Protein AF-A0A8T2TJ49-F1 (afdb_monomer_lite)

Secondary structure (DSSP, 8-state):
-PPPPP--EEEEEETTTTEEEEEE-S----HHHHIIIIISHHHHHHHHHHHHHHH---TTTHHHHHHHTT-GGGGGGGT-SEEEEEEE-TT-SSEEEEEEETT-S-EEEEEE-SSPP-

pLDDT: mean 78.25, std 17.48, range [40.19, 97.31]

Structure (mmCIF, N/CA/C/O backbone):
data_AF-A0A8T2TJ49-F1
#
_entry.id   AF-A0A8T2TJ49-F1
#
loop_
_atom_site.group_PDB
_atom_site.id
_atom_site.type_symbol
_atom_site.label_atom_id
_atom_site.label_alt_id
_atom_site.label_comp_id
_atom_site.label_asym_id
_atom_site.label_entity_id
_atom_site.label_seq_id
_atom_site.pdbx_PDB_ins_code
_atom_site.Cartn_x
_atom_site.Cartn_y
_atom_site.Cartn_z
_atom_site.occupancy
_atom_site.B_iso_or_equiv
_atom_site.auth_seq_id
_atom_site.auth_comp_id
_atom_site.auth_asym_id
_atom_site.auth_atom_id
_atom_site.pdbx_PDB_model_num
ATOM 1 N N . MET A 1 1 ? -17.491 -17.704 21.136 1.00 40.19 1 MET A N 1
ATOM 2 C CA . MET A 1 1 ? -16.312 -16.960 20.649 1.00 40.19 1 MET A CA 1
ATOM 3 C C . MET A 1 1 ? -16.537 -16.754 19.164 1.00 40.19 1 MET A C 1
ATOM 5 O O . MET A 1 1 ? -16.873 -17.732 18.517 1.00 40.19 1 MET A O 1
ATOM 9 N N . LYS A 1 2 ? -16.511 -15.517 18.650 1.00 46.28 2 LYS A N 1
ATOM 10 C CA . LYS A 1 2 ? -16.451 -15.319 17.194 1.00 46.28 2 LYS A CA 1
ATOM 11 C C . LYS A 1 2 ? -15.066 -15.793 16.767 1.00 46.28 2 LYS A C 1
ATOM 13 O O . LYS A 1 2 ? -14.099 -15.365 17.397 1.00 46.28 2 LYS A O 1
ATOM 18 N N . ASP A 1 3 ? -14.999 -16.697 15.800 1.00 59.69 3 ASP A N 1
ATOM 19 C CA . ASP A 1 3 ? -13.732 -17.156 15.238 1.00 59.69 3 ASP A CA 1
ATOM 20 C C . ASP A 1 3 ? -12.890 -15.942 14.835 1.00 59.69 3 ASP A C 1
ATOM 22 O O . ASP A 1 3 ? -13.410 -14.965 14.282 1.00 59.69 3 ASP A O 1
ATOM 26 N N . ALA A 1 4 ? -11.609 -15.958 15.205 1.00 62.88 4 ALA A N 1
ATOM 27 C CA . ALA A 1 4 ? -10.685 -14.925 14.768 1.00 62.88 4 ALA A CA 1
ATOM 28 C C . ALA A 1 4 ? -10.598 -14.980 13.232 1.00 62.88 4 ALA A C 1
ATOM 30 O O . ALA A 1 4 ? -10.547 -16.084 12.686 1.00 62.88 4 ALA A O 1
ATOM 31 N N . PRO A 1 5 ? -10.611 -13.830 12.533 1.00 73.00 5 PRO A N 1
ATOM 32 C CA . PRO A 1 5 ? -10.460 -13.819 11.084 1.00 73.00 5 PRO A CA 1
ATOM 33 C C . PRO A 1 5 ? -9.155 -14.520 10.686 1.00 73.00 5 PRO A C 1
ATOM 35 O O . PRO A 1 5 ? -8.132 -14.368 11.357 1.00 73.00 5 PRO A O 1
ATOM 38 N N . GLU A 1 6 ? -9.212 -15.316 9.620 1.00 87.00 6 GLU A N 1
ATOM 39 C CA . GLU A 1 6 ? -8.059 -16.063 9.121 1.00 87.00 6 GLU A CA 1
ATOM 40 C C . GLU A 1 6 ? -6.977 -15.086 8.644 1.00 87.00 6 GLU A C 1
ATOM 42 O O . GLU A 1 6 ? -7.239 -14.191 7.837 1.00 87.00 6 GLU A O 1
ATOM 47 N N . LEU A 1 7 ? -5.768 -15.224 9.197 1.00 93.06 7 LEU A N 1
ATOM 48 C CA . LEU A 1 7 ? -4.618 -14.404 8.829 1.00 93.06 7 LEU A CA 1
ATOM 49 C C . LEU A 1 7 ? -3.950 -15.002 7.599 1.00 93.06 7 LEU A C 1
ATOM 51 O O . LEU A 1 7 ? -3.371 -16.085 7.662 1.00 93.06 7 LEU A O 1
ATOM 55 N N . GLU A 1 8 ? -4.009 -14.280 6.492 1.00 94.69 8 GLU A N 1
ATOM 56 C CA . GLU A 1 8 ? -3.512 -14.752 5.209 1.00 94.69 8 GLU A CA 1
ATOM 57 C C . GLU A 1 8 ? -2.951 -13.606 4.372 1.00 94.69 8 GLU A C 1
ATOM 59 O O . GLU A 1 8 ? -3.280 -12.435 4.575 1.00 94.69 8 GLU A O 1
ATOM 64 N N . ILE A 1 9 ? -2.106 -13.972 3.408 1.00 95.88 9 ILE A N 1
ATOM 65 C CA . ILE A 1 9 ? -1.634 -13.084 2.351 1.00 95.88 9 ILE A CA 1
ATOM 66 C C . ILE A 1 9 ? -1.926 -13.763 1.016 1.00 95.88 9 ILE A C 1
ATOM 68 O O . ILE A 1 9 ? -1.515 -14.902 0.788 1.00 95.88 9 ILE A O 1
ATOM 72 N N . ARG A 1 10 ? -2.618 -13.061 0.121 1.00 95.44 10 ARG A N 1
ATOM 73 C CA . ARG A 1 10 ? -2.914 -13.502 -1.244 1.00 95.44 10 ARG A CA 1
ATOM 74 C C . ARG A 1 10 ? -2.179 -12.633 -2.249 1.00 95.44 10 ARG A C 1
ATOM 76 O O . ARG A 1 10 ? -2.129 -11.415 -2.103 1.00 95.44 10 ARG A O 1
ATOM 83 N N . ILE A 1 11 ? -1.650 -13.266 -3.292 1.00 96.75 11 ILE A N 1
ATOM 84 C CA . ILE A 1 11 ? -1.012 -12.590 -4.422 1.00 96.75 11 ILE A CA 1
ATOM 85 C C . ILE A 1 11 ? -1.768 -12.991 -5.684 1.00 96.75 11 ILE A C 1
ATOM 87 O O . ILE A 1 11 ? -1.873 -14.177 -5.998 1.00 96.75 11 ILE A O 1
ATOM 91 N N . LYS A 1 12 ? -2.304 -12.001 -6.393 1.00 96.06 12 LYS A N 1
ATOM 92 C CA . LYS A 1 12 ? -3.116 -12.178 -7.596 1.00 96.06 12 LYS A CA 1
ATOM 93 C C . LYS A 1 12 ? -2.460 -11.417 -8.751 1.00 96.06 12 LYS A C 1
ATOM 95 O O . LYS A 1 12 ? -2.576 -10.193 -8.799 1.00 96.06 12 LYS A O 1
ATOM 100 N N . PRO A 1 13 ? -1.733 -12.102 -9.648 1.00 96.69 13 PRO A N 1
ATOM 101 C CA . PRO A 1 13 ? -1.298 -11.499 -10.899 1.00 96.69 13 PRO A CA 1
ATOM 102 C C . PRO A 1 13 ? -2.492 -11.363 -11.852 1.00 96.69 13 PRO A C 1
ATOM 104 O O . PRO A 1 13 ? -3.312 -12.274 -11.956 1.00 96.69 13 PRO A O 1
ATOM 107 N N . ASP A 1 14 ? -2.560 -10.248 -12.567 1.00 96.88 14 ASP A N 1
ATOM 108 C CA . ASP A 1 14 ? -3.546 -9.977 -13.610 1.00 96.88 14 ASP A CA 1
ATOM 109 C C . ASP A 1 14 ? -2.802 -9.527 -14.880 1.00 96.88 14 ASP A C 1
ATOM 111 O O . ASP A 1 14 ? -2.475 -8.346 -15.031 1.00 96.88 14 ASP A O 1
ATOM 115 N N . PRO A 1 15 ? -2.461 -10.472 -15.778 1.00 96.00 15 PRO A N 1
ATOM 116 C CA . PRO A 1 15 ? -1.740 -10.162 -17.010 1.00 96.00 15 PRO A CA 1
ATOM 117 C C . PRO A 1 15 ? -2.540 -9.283 -17.972 1.00 96.00 15 PRO A C 1
ATOM 119 O O . PRO A 1 15 ? -1.944 -8.481 -18.687 1.00 96.00 15 PRO A O 1
ATOM 122 N N . ASP A 1 16 ? -3.870 -9.409 -17.971 1.00 97.31 16 ASP A N 1
ATOM 123 C CA . ASP A 1 16 ? -4.748 -8.668 -18.878 1.00 97.31 16 ASP A CA 1
ATOM 124 C C . ASP A 1 16 ? -4.723 -7.170 -18.549 1.00 97.31 16 ASP A C 1
ATOM 126 O O . ASP A 1 16 ? -4.686 -6.332 -19.450 1.00 97.31 16 ASP A O 1
ATOM 130 N N . ASN A 1 17 ? -4.663 -6.834 -17.256 1.00 95.31 17 ASN A N 1
ATOM 131 C CA . ASN A 1 17 ? -4.540 -5.455 -16.778 1.00 95.31 17 ASN A CA 1
ATOM 132 C C . ASN A 1 17 ? -3.096 -5.042 -16.441 1.00 95.31 17 ASN A C 1
ATOM 134 O O . ASN A 1 17 ? -2.870 -3.898 -16.051 1.00 95.31 17 ASN A O 1
ATOM 138 N N . SER A 1 18 ? -2.118 -5.943 -16.595 1.00 95.69 18 SER A N 1
ATOM 139 C CA . SER A 1 18 ? -0.708 -5.734 -16.223 1.00 95.69 18 SER A CA 1
ATOM 140 C C . SER A 1 18 ? -0.518 -5.279 -14.770 1.00 95.69 18 SER A C 1
ATOM 142 O O . SER A 1 18 ? 0.303 -4.410 -14.476 1.00 95.69 18 SER A O 1
ATOM 144 N N . THR A 1 19 ? -1.274 -5.873 -13.844 1.00 96.62 19 THR A N 1
ATOM 145 C CA . THR A 1 19 ? -1.188 -5.563 -12.412 1.00 96.62 19 THR A CA 1
ATOM 146 C C . THR A 1 19 ? -0.820 -6.786 -11.578 1.00 96.62 19 THR A C 1
ATOM 148 O O . THR A 1 19 ? -0.973 -7.942 -11.979 1.00 96.62 19 THR A O 1
ATOM 151 N N . ILE A 1 20 ? -0.305 -6.522 -10.380 1.00 96.69 20 ILE A N 1
ATOM 152 C CA . ILE A 1 20 ? -0.144 -7.514 -9.323 1.00 96.69 20 ILE A CA 1
ATOM 153 C C . ILE A 1 20 ? -0.794 -6.966 -8.057 1.00 96.69 20 ILE A C 1
ATOM 155 O O . ILE A 1 20 ? -0.447 -5.882 -7.591 1.00 96.69 20 ILE A O 1
ATOM 159 N N . THR A 1 21 ? -1.741 -7.716 -7.502 1.00 96.00 21 THR A N 1
ATOM 160 C CA . THR A 1 21 ? -2.447 -7.340 -6.274 1.00 96.00 21 THR A CA 1
ATOM 161 C C . THR A 1 21 ? -1.947 -8.199 -5.123 1.00 96.00 21 THR A C 1
ATOM 163 O O . THR A 1 21 ? -1.965 -9.429 -5.208 1.00 96.00 21 THR A O 1
ATOM 166 N N . ILE A 1 22 ? -1.513 -7.555 -4.040 1.00 95.94 22 ILE A N 1
ATOM 167 C CA . ILE A 1 22 ? -1.146 -8.206 -2.779 1.00 95.94 22 ILE A CA 1
ATOM 168 C C . ILE A 1 22 ? -2.199 -7.819 -1.744 1.00 95.94 22 ILE A C 1
ATOM 170 O O . ILE A 1 22 ? -2.488 -6.638 -1.571 1.00 95.94 22 ILE A O 1
ATOM 174 N N . VAL A 1 23 ? -2.779 -8.814 -1.079 1.00 94.94 23 VAL A N 1
ATOM 175 C CA . VAL A 1 23 ? -3.878 -8.638 -0.123 1.00 94.94 23 VAL A CA 1
ATOM 176 C C . VAL A 1 23 ? -3.509 -9.331 1.169 1.00 94.94 23 VAL A C 1
ATOM 178 O O . VAL A 1 23 ? -3.21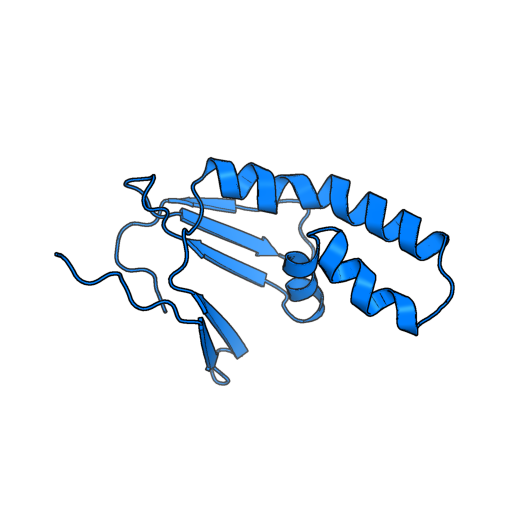2 -10.522 1.138 1.00 94.94 23 VAL A O 1
ATOM 181 N N . ASP A 1 24 ? -3.588 -8.625 2.288 1.00 94.56 24 ASP A N 1
ATOM 182 C CA . ASP A 1 24 ? -3.478 -9.210 3.620 1.00 94.56 24 ASP A CA 1
ATOM 183 C C . ASP A 1 24 ? -4.750 -8.964 4.444 1.00 94.56 24 ASP A C 1
ATOM 185 O O . ASP A 1 24 ? -5.514 -8.033 4.185 1.00 94.56 24 ASP A O 1
ATOM 189 N N . THR A 1 25 ? -4.991 -9.823 5.433 1.00 93.50 25 THR A N 1
ATOM 190 C CA . THR A 1 25 ? -6.091 -9.690 6.408 1.00 93.50 25 THR A CA 1
ATOM 191 C C . THR A 1 25 ? -5.611 -9.130 7.752 1.00 93.50 25 THR A C 1
ATOM 193 O O . THR A 1 25 ? -6.184 -9.420 8.805 1.00 93.50 25 THR A O 1
ATOM 196 N N . GLY A 1 26 ? -4.532 -8.344 7.733 1.00 92.56 26 GLY A N 1
ATOM 197 C CA . GLY A 1 26 ? -3.941 -7.722 8.907 1.00 92.56 26 GLY A CA 1
ATOM 198 C C . GLY A 1 26 ? -4.752 -6.547 9.459 1.00 92.56 26 GLY A C 1
ATOM 199 O O . GLY A 1 26 ? -5.946 -6.380 9.220 1.00 92.56 26 GLY A O 1
ATOM 200 N N . ILE A 1 27 ? -4.083 -5.700 10.242 1.00 93.00 27 ILE A N 1
ATOM 201 C CA . ILE A 1 27 ? -4.730 -4.611 10.993 1.00 93.00 27 ILE A CA 1
ATOM 202 C C . ILE A 1 27 ? -5.182 -3.423 10.128 1.00 93.00 27 ILE A C 1
ATOM 204 O O . ILE A 1 27 ? -5.865 -2.532 10.633 1.00 93.00 27 ILE A O 1
ATOM 208 N N . GLY A 1 28 ? -4.776 -3.376 8.857 1.00 93.81 28 GLY A N 1
ATOM 209 C CA . GLY A 1 28 ? -5.002 -2.232 7.978 1.00 93.81 28 GLY A CA 1
ATOM 210 C C . GLY A 1 28 ? -4.413 -0.918 8.509 1.00 93.81 28 GLY A C 1
ATOM 211 O O . GLY A 1 28 ? -3.615 -0.889 9.444 1.00 93.81 28 GLY A O 1
ATOM 212 N N . MET A 1 29 ? -4.813 0.191 7.890 1.00 94.88 29 MET A N 1
ATOM 213 C CA . MET A 1 29 ? -4.340 1.536 8.211 1.00 94.88 29 MET A CA 1
ATOM 214 C C . MET A 1 29 ? -5.516 2.511 8.306 1.00 94.88 29 MET A C 1
ATOM 216 O O . MET A 1 29 ? -6.477 2.451 7.536 1.00 94.88 29 MET A O 1
ATOM 220 N N . THR A 1 30 ? -5.456 3.419 9.274 1.00 95.25 30 THR A N 1
ATOM 221 C CA . THR A 1 30 ? -6.317 4.603 9.313 1.00 95.25 30 THR A CA 1
ATOM 222 C C . THR A 1 30 ? -5.807 5.659 8.326 1.00 95.25 30 THR A C 1
ATOM 224 O O . THR A 1 30 ? -4.693 5.575 7.807 1.00 95.25 30 THR A O 1
ATOM 227 N N . LYS A 1 31 ? -6.595 6.716 8.084 1.00 94.56 31 LYS A N 1
ATOM 228 C CA . LYS A 1 31 ? -6.131 7.860 7.282 1.00 94.56 31 LYS A CA 1
ATOM 229 C C . LYS A 1 31 ? -4.839 8.473 7.833 1.00 94.56 31 LYS A C 1
ATOM 231 O O . LYS A 1 31 ? -3.986 8.878 7.050 1.00 94.56 31 LYS A O 1
ATOM 236 N N . GLN A 1 32 ? -4.713 8.552 9.158 1.00 93.00 32 GLN A N 1
ATOM 237 C CA . GLN A 1 32 ? -3.529 9.115 9.797 1.00 93.00 32 GLN A CA 1
ATOM 238 C C . GLN A 1 32 ? -2.313 8.206 9.588 1.00 93.00 32 GLN A C 1
ATOM 240 O O . GLN A 1 32 ? -1.266 8.697 9.177 1.00 93.00 32 GLN A O 1
ATOM 245 N N . ASP A 1 33 ? -2.485 6.889 9.741 1.00 91.88 33 ASP A N 1
ATOM 246 C CA . ASP A 1 33 ? -1.415 5.913 9.491 1.00 91.88 33 ASP A CA 1
ATOM 247 C C . ASP A 1 33 ? -0.906 5.987 8.046 1.00 91.88 33 ASP A C 1
ATOM 249 O O . ASP A 1 33 ? 0.299 5.911 7.821 1.00 91.88 33 ASP A O 1
ATOM 253 N N . LEU A 1 34 ? -1.797 6.190 7.065 1.00 91.44 34 LEU A N 1
ATOM 254 C CA . LEU A 1 34 ? -1.411 6.390 5.663 1.00 91.44 34 LEU A CA 1
ATOM 255 C C . LEU A 1 34 ? -0.545 7.646 5.477 1.00 91.44 34 LEU A C 1
ATOM 257 O O . LEU A 1 34 ? 0.459 7.603 4.768 1.00 91.44 34 LEU A O 1
ATOM 261 N N . ILE A 1 35 ? -0.901 8.761 6.119 1.00 88.88 35 ILE A N 1
ATOM 262 C CA . ILE A 1 35 ? -0.137 10.019 6.043 1.00 88.88 35 ILE A CA 1
ATOM 263 C C . ILE A 1 35 ? 1.238 9.857 6.707 1.00 88.88 35 ILE A C 1
ATOM 265 O O . ILE A 1 35 ? 2.260 10.269 6.154 1.00 88.88 35 ILE A O 1
ATOM 269 N N . GLU A 1 36 ? 1.285 9.240 7.883 1.00 84.62 36 GLU A N 1
ATOM 270 C CA . GLU A 1 36 ? 2.520 9.078 8.651 1.00 84.62 36 GLU A CA 1
ATOM 271 C C . GLU A 1 36 ? 3.448 8.034 8.021 1.00 84.62 36 GLU A C 1
ATOM 273 O O . GLU A 1 36 ? 4.639 8.288 7.850 1.00 84.62 36 GLU A O 1
ATOM 278 N N . SER A 1 37 ? 2.903 6.896 7.594 1.00 82.44 37 SER A N 1
ATOM 279 C CA . SER A 1 37 ? 3.691 5.768 7.087 1.00 82.44 37 SER A CA 1
ATOM 280 C C . SER A 1 37 ? 4.031 5.906 5.604 1.00 82.44 37 SER A C 1
ATOM 282 O O . SER A 1 37 ? 5.172 5.671 5.218 1.00 82.44 37 SER A O 1
ATOM 284 N N . LEU A 1 38 ? 3.073 6.307 4.760 1.00 83.81 38 LEU A N 1
ATOM 285 C CA . LEU A 1 38 ? 3.261 6.385 3.300 1.00 83.81 38 LEU A CA 1
ATOM 286 C C . LEU A 1 38 ? 3.442 7.822 2.795 1.00 83.81 38 LEU A C 1
ATOM 288 O O . LEU A 1 38 ? 3.961 8.038 1.700 1.00 83.81 38 LEU A O 1
ATOM 292 N N . GLY A 1 39 ? 3.029 8.820 3.576 1.00 72.56 39 GLY A N 1
ATOM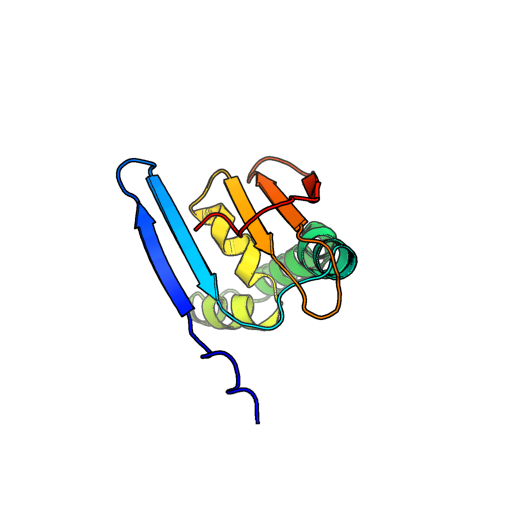 293 C CA . GLY A 1 39 ? 3.179 10.229 3.214 1.00 72.56 39 GLY A CA 1
ATOM 294 C C . GLY A 1 39 ? 4.483 10.871 3.688 1.00 72.56 39 GLY A C 1
ATOM 295 O O . GLY A 1 39 ? 5.001 11.758 3.015 1.00 72.56 39 GLY A O 1
ATOM 296 N N . THR A 1 40 ? 5.040 10.427 4.820 1.00 62.31 40 THR A N 1
ATOM 297 C CA . THR A 1 40 ? 6.219 11.065 5.446 1.00 62.31 40 THR A CA 1
ATOM 298 C C . THR A 1 40 ? 7.545 10.414 5.024 1.00 62.31 40 THR A C 1
ATOM 300 O O . THR A 1 40 ? 8.584 11.079 4.940 1.00 62.31 40 THR A O 1
ATOM 303 N N . ILE A 1 41 ? 7.541 9.110 4.723 1.00 54.31 41 ILE A N 1
ATOM 304 C CA . ILE A 1 41 ? 8.762 8.354 4.388 1.00 54.31 41 ILE A CA 1
ATOM 305 C C . ILE A 1 41 ? 9.330 8.737 3.012 1.00 54.31 41 ILE A C 1
ATOM 307 O O . ILE A 1 41 ? 10.549 8.657 2.833 1.00 54.31 41 ILE A O 1
ATOM 311 N N . ALA A 1 42 ? 8.508 9.297 2.116 1.00 51.75 42 ALA A N 1
ATOM 312 C CA . ALA A 1 42 ? 8.959 9.894 0.858 1.00 51.75 42 ALA A CA 1
ATOM 313 C C . ALA A 1 42 ? 10.059 10.968 1.050 1.00 51.75 42 ALA A C 1
ATOM 315 O O . ALA A 1 42 ? 10.828 11.218 0.126 1.00 51.75 42 ALA A O 1
ATOM 316 N N . GLN A 1 43 ? 10.203 11.552 2.253 1.00 47.81 43 GLN A N 1
ATOM 317 C CA . GLN A 1 43 ? 11.289 12.489 2.580 1.00 47.81 43 GLN A CA 1
ATOM 318 C C . GLN A 1 43 ? 12.367 11.945 3.537 1.00 47.81 43 GLN A C 1
ATOM 320 O O . GLN A 1 43 ? 13.536 12.292 3.371 1.00 47.81 43 GLN A O 1
ATOM 325 N N . SER A 1 44 ? 12.040 11.116 4.540 1.00 47.66 44 SER A N 1
ATOM 326 C CA . SER A 1 44 ? 12.997 10.794 5.625 1.00 47.66 44 SER A CA 1
ATOM 327 C C . SER A 1 44 ? 13.683 9.423 5.520 1.00 47.66 44 SER A C 1
ATOM 329 O O . SER A 1 44 ? 14.865 9.306 5.861 1.00 47.66 44 SER A O 1
ATOM 331 N N . GLY A 1 45 ? 12.989 8.394 5.019 1.00 51.94 45 GLY A N 1
ATOM 332 C CA . GLY A 1 45 ? 13.548 7.046 4.854 1.00 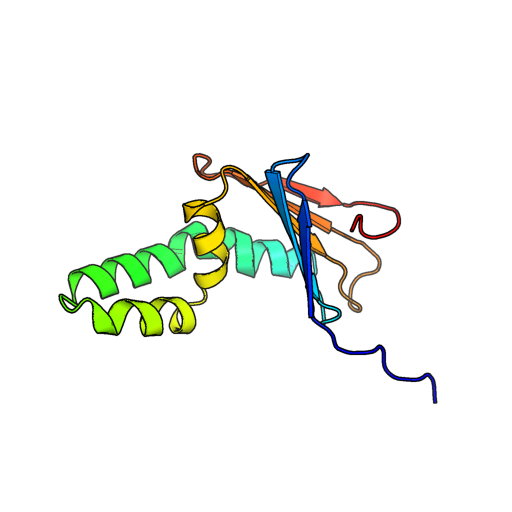51.94 45 GLY A CA 1
ATOM 333 C C . GLY A 1 45 ? 14.478 6.964 3.649 1.00 51.94 45 GLY A C 1
ATOM 334 O O . GLY A 1 45 ? 15.583 6.439 3.761 1.00 51.94 45 GLY A O 1
ATOM 335 N N . THR A 1 46 ? 14.088 7.585 2.533 1.00 54.00 46 THR A N 1
ATOM 336 C CA . THR A 1 46 ? 14.900 7.670 1.311 1.00 54.00 46 THR A CA 1
ATOM 337 C C . THR A 1 46 ? 16.193 8.451 1.540 1.00 54.00 46 THR A C 1
ATOM 339 O O . THR A 1 46 ? 17.243 8.037 1.066 1.00 54.00 46 THR A O 1
ATOM 342 N N . ALA A 1 47 ? 16.168 9.536 2.324 1.00 54.81 47 ALA A N 1
ATOM 343 C CA . ALA A 1 47 ? 17.375 10.298 2.653 1.00 54.81 47 ALA A CA 1
ATOM 344 C C . ALA A 1 47 ? 18.357 9.489 3.520 1.00 54.81 47 ALA A C 1
ATOM 346 O O . ALA A 1 47 ? 19.556 9.462 3.241 1.00 54.81 47 ALA A O 1
ATOM 347 N N . LYS A 1 48 ? 17.855 8.782 4.545 1.00 54.78 48 LYS A N 1
ATOM 348 C CA . LYS A 1 48 ? 18.671 7.869 5.365 1.00 54.78 48 LYS A CA 1
ATOM 349 C C . LYS A 1 48 ? 19.206 6.694 4.548 1.00 54.78 48 LYS A C 1
ATOM 351 O O . LYS A 1 48 ? 20.370 6.342 4.703 1.00 54.78 48 LYS A O 1
ATOM 356 N N . PHE A 1 49 ? 18.393 6.147 3.648 1.00 57.78 49 PHE A N 1
ATOM 357 C CA . PHE A 1 49 ? 18.790 5.096 2.719 1.00 57.78 49 PHE A CA 1
ATOM 358 C C . PHE A 1 49 ? 19.874 5.578 1.746 1.00 57.78 49 PHE A C 1
ATOM 360 O O . PHE A 1 49 ? 20.916 4.945 1.661 1.00 57.78 49 PHE A O 1
ATOM 367 N N . ILE A 1 50 ? 19.703 6.730 1.089 1.00 60.62 50 ILE A N 1
ATOM 368 C CA . ILE A 1 50 ? 20.710 7.326 0.192 1.00 60.62 50 ILE A CA 1
ATOM 369 C C . ILE A 1 50 ? 22.020 7.614 0.937 1.00 60.62 50 ILE A C 1
ATOM 371 O O . ILE A 1 50 ? 23.093 7.395 0.380 1.00 60.62 50 ILE A O 1
ATOM 375 N N . ASN A 1 51 ? 21.963 8.076 2.188 1.00 59.75 51 ASN A N 1
ATOM 376 C CA . ASN A 1 51 ? 23.168 8.252 3.001 1.00 59.75 51 ASN A CA 1
ATOM 377 C C . ASN A 1 51 ? 23.832 6.899 3.318 1.00 59.75 51 ASN A C 1
ATOM 379 O O . ASN A 1 51 ? 25.024 6.743 3.079 1.00 59.75 51 ASN A O 1
ATOM 383 N N . ALA A 1 52 ? 23.061 5.885 3.725 1.00 57.97 52 ALA A N 1
ATOM 384 C CA . ALA A 1 52 ? 23.577 4.534 3.957 1.00 57.97 52 ALA A CA 1
ATOM 385 C C . ALA A 1 52 ? 24.150 3.873 2.684 1.00 57.97 52 ALA A C 1
ATOM 387 O O . ALA A 1 52 ? 25.117 3.116 2.777 1.00 57.97 52 ALA A O 1
ATOM 388 N N . LEU A 1 53 ? 23.589 4.182 1.505 1.00 55.66 53 LEU A N 1
ATOM 389 C CA . LEU A 1 53 ? 24.088 3.757 0.192 1.00 55.66 53 LEU A CA 1
ATOM 390 C C . LEU A 1 53 ? 25.425 4.415 -0.162 1.00 55.66 53 LEU A C 1
ATOM 392 O O . LEU A 1 53 ? 26.296 3.760 -0.724 1.00 55.66 53 LEU A O 1
ATOM 396 N N . LYS A 1 54 ? 25.599 5.704 0.156 1.00 59.97 54 LYS A N 1
ATOM 397 C CA . LYS A 1 54 ? 26.874 6.410 -0.049 1.00 59.97 54 LYS A CA 1
ATOM 398 C C . LYS A 1 54 ? 27.982 5.853 0.846 1.00 59.97 54 LYS A C 1
ATOM 400 O O . LYS A 1 54 ? 29.137 5.823 0.423 1.00 59.97 54 LYS A O 1
ATOM 405 N N . ASP A 1 55 ? 27.615 5.377 2.032 1.00 61.06 55 ASP A N 1
ATOM 406 C CA . ASP A 1 55 ? 28.553 4.854 3.024 1.00 61.06 55 ASP A CA 1
ATOM 407 C C . ASP A 1 55 ? 28.893 3.359 2.823 1.00 61.06 55 ASP A C 1
ATOM 409 O O . ASP A 1 55 ? 29.952 2.916 3.267 1.00 61.06 55 ASP A O 1
ATOM 413 N N . ASN A 1 56 ? 28.061 2.574 2.117 1.00 54.00 56 ASN A N 1
ATOM 414 C CA . ASN A 1 56 ? 28.284 1.139 1.865 1.00 54.00 56 ASN A CA 1
ATOM 415 C C . ASN A 1 56 ? 28.492 0.819 0.371 1.00 54.00 56 ASN A C 1
ATOM 417 O O . ASN A 1 56 ? 27.565 0.887 -0.434 1.00 54.00 56 ASN A O 1
ATOM 421 N N . LYS A 1 57 ? 29.708 0.387 0.004 1.00 55.22 57 LYS A N 1
ATOM 422 C CA . LYS A 1 57 ? 30.103 0.018 -1.375 1.00 55.22 57 LYS A CA 1
ATOM 423 C C . LYS A 1 57 ? 29.821 -1.445 -1.769 1.00 55.22 57 LYS A C 1
ATOM 425 O O . LYS A 1 57 ? 30.121 -1.818 -2.900 1.00 55.22 57 LYS A O 1
ATOM 430 N N . ASP A 1 58 ? 29.262 -2.262 -0.875 1.00 56.12 58 ASP A N 1
ATOM 431 C CA . ASP A 1 58 ? 29.094 -3.703 -1.105 1.00 56.12 58 ASP A CA 1
ATOM 432 C C . ASP A 1 58 ? 27.668 -4.096 -1.522 1.00 56.12 58 ASP A C 1
ATOM 434 O O . ASP A 1 58 ? 26.711 -3.973 -0.755 1.00 56.12 58 ASP A O 1
ATOM 438 N N . ALA A 1 59 ? 27.571 -4.682 -2.723 1.00 52.91 59 ALA A N 1
ATOM 439 C CA . ALA A 1 59 ? 26.365 -5.220 -3.373 1.00 52.91 59 ALA A CA 1
ATOM 440 C C . ALA A 1 59 ? 25.491 -6.130 -2.495 1.00 52.91 59 ALA A C 1
ATOM 442 O O . ALA A 1 59 ? 24.271 -6.172 -2.648 1.00 52.91 59 ALA A O 1
ATOM 443 N N . LEU A 1 60 ? 26.115 -6.858 -1.568 1.00 50.97 60 LEU A N 1
ATOM 444 C CA . LEU A 1 60 ? 25.461 -7.874 -0.745 1.00 50.97 60 LEU A CA 1
ATOM 445 C C . LEU A 1 60 ? 24.807 -7.303 0.527 1.00 50.97 60 LEU A C 1
ATOM 447 O O . LEU A 1 60 ? 23.930 -7.952 1.094 1.00 50.97 60 LEU A O 1
ATOM 451 N N . SER A 1 61 ? 25.163 -6.082 0.944 1.00 54.31 61 SER A N 1
ATOM 452 C CA . SER A 1 61 ? 24.553 -5.405 2.101 1.00 54.31 61 SER A CA 1
ATOM 453 C C . SER A 1 61 ? 23.260 -4.660 1.749 1.00 54.31 61 SER A C 1
ATOM 455 O O . SER A 1 61 ? 22.480 -4.338 2.643 1.00 54.31 61 SER A O 1
ATOM 457 N N . TYR A 1 62 ? 22.978 -4.419 0.463 1.00 53.56 62 TYR A N 1
ATOM 458 C CA . TYR A 1 62 ? 21.817 -3.634 0.021 1.00 53.56 62 TYR A CA 1
ATOM 459 C C . TYR A 1 62 ? 20.465 -4.294 0.336 1.00 53.56 62 TYR A C 1
ATOM 461 O O . TYR A 1 62 ? 19.529 -3.605 0.744 1.00 53.56 62 TYR A O 1
ATOM 469 N N . ASN A 1 63 ? 20.375 -5.625 0.236 1.00 54.59 63 ASN A N 1
ATOM 470 C CA . ASN A 1 63 ? 19.128 -6.365 0.474 1.00 54.59 63 ASN A CA 1
ATOM 471 C C . ASN A 1 63 ? 18.676 -6.319 1.944 1.00 54.59 63 ASN A C 1
ATOM 473 O O . ASN A 1 63 ? 17.480 -6.250 2.218 1.00 54.59 63 ASN A O 1
ATOM 477 N N . ASN A 1 64 ? 19.619 -6.285 2.892 1.00 53.69 64 ASN A N 1
ATOM 478 C CA . ASN A 1 64 ? 19.301 -6.172 4.319 1.00 53.69 64 ASN A CA 1
ATOM 479 C C . ASN A 1 64 ? 18.920 -4.741 4.732 1.00 53.69 64 ASN A C 1
ATOM 481 O O . ASN A 1 64 ? 18.214 -4.563 5.722 1.00 53.69 64 ASN A O 1
ATOM 485 N N . LEU A 1 65 ? 19.356 -3.722 3.983 1.00 52.50 65 LEU A N 1
ATOM 486 C CA . LEU A 1 65 ? 19.095 -2.319 4.314 1.00 52.50 65 LEU A CA 1
ATOM 487 C C . LEU A 1 65 ? 17.657 -1.905 3.956 1.00 52.50 65 LEU A C 1
ATOM 489 O O . LEU A 1 65 ? 17.015 -1.214 4.743 1.00 52.50 65 LEU A O 1
ATOM 493 N N . ILE A 1 66 ? 17.098 -2.381 2.835 1.00 53.47 66 ILE A N 1
ATOM 494 C CA . ILE A 1 66 ? 15.715 -2.053 2.417 1.00 53.47 66 ILE A CA 1
ATOM 495 C C . ILE A 1 66 ? 14.686 -2.471 3.485 1.00 53.47 66 ILE A C 1
ATOM 497 O O . ILE A 1 66 ? 13.759 -1.714 3.782 1.00 53.47 66 ILE A O 1
ATOM 501 N N . GLY A 1 67 ? 14.884 -3.639 4.109 1.00 54.59 67 GLY A N 1
ATOM 502 C CA . GLY A 1 67 ? 14.018 -4.146 5.179 1.00 54.59 67 GLY A CA 1
ATOM 503 C C . GLY A 1 67 ? 14.162 -3.414 6.519 1.00 54.59 67 GLY A C 1
ATOM 504 O O . GLY A 1 67 ? 13.200 -3.344 7.277 1.00 54.59 67 GLY A O 1
ATOM 505 N N . GLN A 1 68 ? 15.328 -2.827 6.815 1.00 54.50 68 GLN A N 1
ATOM 506 C CA . GLN A 1 68 ? 15.597 -2.171 8.105 1.00 54.50 68 GLN A CA 1
ATOM 507 C C . GLN A 1 68 ? 15.135 -0.708 8.171 1.00 54.50 68 GLN A C 1
ATOM 509 O O . GLN A 1 68 ? 14.877 -0.202 9.261 1.00 54.50 68 GLN A O 1
ATOM 514 N N . PHE A 1 69 ? 15.007 -0.021 7.030 1.00 55.72 69 PHE A N 1
ATOM 515 C CA . PHE A 1 69 ? 14.638 1.403 6.995 1.00 55.72 69 PHE A CA 1
ATOM 516 C C . PHE A 1 69 ? 13.147 1.672 6.769 1.00 55.72 69 PHE A C 1
ATOM 518 O O . PHE A 1 69 ? 12.752 2.834 6.688 1.00 55.72 69 PHE A O 1
ATOM 525 N N . GLY A 1 70 ? 12.317 0.630 6.643 1.00 57.75 70 GLY A N 1
ATOM 526 C CA . GLY A 1 70 ? 10.879 0.794 6.397 1.00 57.75 70 GLY A CA 1
ATOM 527 C C . GLY A 1 70 ? 10.549 1.406 5.028 1.00 57.75 70 GLY A C 1
ATOM 528 O O . GLY A 1 70 ? 9.422 1.823 4.796 1.00 57.75 70 GLY A O 1
ATOM 529 N N . VAL A 1 71 ? 11.521 1.450 4.108 1.00 66.25 71 VAL A N 1
ATOM 530 C CA . VAL A 1 71 ? 11.352 1.957 2.732 1.00 66.25 71 VAL A CA 1
ATOM 531 C C . VAL A 1 71 ? 10.917 0.870 1.748 1.00 66.25 71 VAL A C 1
ATOM 533 O O . VAL A 1 71 ? 10.687 1.164 0.579 1.00 66.25 71 VAL A O 1
ATOM 536 N N . GLY A 1 72 ? 10.786 -0.380 2.207 1.00 73.62 72 GLY A N 1
ATOM 537 C CA . GLY A 1 72 ? 10.439 -1.529 1.367 1.00 73.62 72 GLY A CA 1
ATOM 538 C C . GLY A 1 72 ? 9.158 -1.338 0.554 1.00 73.62 72 GLY A C 1
ATOM 539 O O . GLY A 1 72 ? 9.105 -1.779 -0.588 1.00 73.62 72 GLY A O 1
ATOM 540 N N . PHE A 1 73 ? 8.178 -0.596 1.078 1.00 83.75 73 PHE A N 1
ATOM 541 C CA . PHE A 1 73 ? 6.964 -0.247 0.336 1.00 83.75 73 PHE A CA 1
ATOM 542 C C . PHE A 1 73 ? 7.263 0.489 -0.984 1.00 83.75 73 PHE A C 1
ATOM 544 O O . PHE A 1 73 ? 6.725 0.128 -2.027 1.00 83.75 73 PHE A O 1
ATOM 551 N N . TYR A 1 74 ? 8.181 1.463 -0.979 1.00 78.88 74 TYR A N 1
ATOM 552 C CA . TYR A 1 74 ? 8.492 2.257 -2.175 1.00 78.88 74 TYR A CA 1
ATOM 553 C C . TYR A 1 74 ? 9.277 1.482 -3.236 1.00 78.88 74 TYR A C 1
ATOM 555 O O . TYR A 1 74 ? 9.356 1.936 -4.373 1.00 78.88 74 TYR A O 1
ATOM 563 N N . SER A 1 75 ? 9.810 0.297 -2.911 1.00 80.75 75 SER A N 1
ATOM 564 C CA . SER A 1 75 ? 10.411 -0.581 -3.925 1.00 80.75 75 SER A CA 1
ATOM 565 C C . SER A 1 75 ? 9.403 -1.021 -4.994 1.00 80.75 75 SER A C 1
ATOM 567 O O . SER A 1 75 ? 9.813 -1.339 -6.107 1.00 80.75 75 SER A O 1
ATOM 569 N N . ALA A 1 76 ? 8.095 -0.947 -4.710 1.00 86.56 76 ALA A N 1
ATOM 570 C CA . ALA A 1 76 ? 7.042 -1.168 -5.697 1.00 86.56 76 ALA A CA 1
ATOM 571 C C . ALA A 1 76 ? 7.164 -0.224 -6.910 1.00 86.56 76 ALA A C 1
ATOM 573 O O . ALA A 1 76 ? 6.943 -0.654 -8.039 1.00 86.56 76 ALA A O 1
ATOM 574 N N . PHE A 1 77 ? 7.612 1.021 -6.709 1.00 83.31 77 PHE A N 1
ATOM 575 C CA . PHE A 1 77 ? 7.808 1.989 -7.795 1.00 83.31 77 PHE A CA 1
ATOM 576 C C . PHE A 1 77 ? 9.013 1.684 -8.699 1.00 83.31 77 PHE A C 1
ATOM 578 O O . PHE A 1 77 ? 9.157 2.306 -9.745 1.00 83.31 77 PHE A O 1
ATOM 585 N N . LEU A 1 78 ? 9.868 0.709 -8.353 1.00 80.94 78 LEU A N 1
ATOM 586 C CA . LEU A 1 78 ? 10.919 0.237 -9.268 1.00 80.94 78 LEU A CA 1
ATOM 587 C C . LEU A 1 78 ? 10.347 -0.536 -10.463 1.00 80.94 78 LEU A C 1
ATOM 589 O O . LEU A 1 78 ? 11.032 -0.688 -11.472 1.00 80.94 78 LEU A O 1
ATOM 593 N N . VAL A 1 79 ? 9.130 -1.065 -10.325 1.00 85.62 79 VAL A N 1
ATOM 594 C CA . VAL A 1 79 ? 8.489 -1.934 -11.323 1.00 85.62 79 VAL A CA 1
ATOM 595 C C . VAL A 1 79 ? 7.064 -1.503 -11.679 1.00 85.62 79 VAL A C 1
ATOM 597 O O . VAL A 1 79 ? 6.486 -2.068 -12.601 1.00 85.62 79 VAL A O 1
ATOM 600 N N . ALA A 1 80 ? 6.496 -0.522 -10.972 1.00 88.38 80 ALA A N 1
ATOM 601 C CA . ALA A 1 80 ? 5.151 -0.010 -11.203 1.00 88.38 80 ALA A CA 1
ATOM 602 C C . ALA A 1 80 ? 5.160 1.515 -11.363 1.00 88.38 80 ALA A C 1
ATOM 604 O O . ALA A 1 80 ? 5.695 2.235 -10.523 1.00 88.38 80 ALA A O 1
ATOM 605 N N . GLU A 1 81 ? 4.492 2.012 -12.404 1.00 88.19 81 GLU A N 1
ATOM 606 C CA . GLU A 1 81 ? 4.272 3.453 -12.610 1.00 88.19 81 GLU A CA 1
ATOM 607 C C . GLU A 1 81 ? 3.322 4.037 -11.553 1.00 88.19 81 GLU A C 1
ATOM 609 O O . GLU A 1 81 ? 3.430 5.204 -11.175 1.00 88.19 81 GLU A O 1
ATOM 614 N N . LYS A 1 82 ? 2.408 3.204 -11.042 1.00 91.44 82 LYS A N 1
ATOM 615 C CA . LYS A 1 82 ? 1.351 3.572 -10.105 1.00 91.44 82 LYS A CA 1
ATOM 616 C C . LYS A 1 82 ? 1.178 2.505 -9.032 1.00 91.44 82 LYS A C 1
ATOM 618 O O . LYS A 1 82 ? 1.096 1.319 -9.342 1.00 91.44 82 LYS A O 1
ATOM 623 N N . VAL A 1 83 ? 1.048 2.936 -7.780 1.00 93.50 83 VAL A N 1
ATOM 624 C CA . VAL A 1 83 ? 0.759 2.064 -6.635 1.00 93.50 83 VAL A CA 1
ATOM 625 C C . VAL A 1 83 ? -0.514 2.546 -5.951 1.00 93.50 83 VAL A C 1
ATOM 627 O O . VAL A 1 83 ? -0.661 3.730 -5.641 1.00 93.50 83 VAL A O 1
ATOM 630 N N . ILE A 1 84 ? -1.435 1.614 -5.711 1.00 95.12 84 ILE A N 1
ATOM 631 C CA . ILE A 1 84 ? -2.718 1.863 -5.054 1.00 95.12 84 ILE A CA 1
ATOM 632 C C . ILE A 1 84 ? -2.785 0.988 -3.804 1.00 95.12 84 ILE A C 1
ATOM 634 O O . ILE A 1 84 ? -2.576 -0.220 -3.881 1.00 95.12 84 ILE A O 1
ATOM 638 N N . VAL A 1 85 ? -3.090 1.595 -2.659 1.00 95.06 85 VAL A N 1
ATOM 639 C CA . VAL A 1 85 ? -3.264 0.900 -1.380 1.00 95.06 85 VAL A CA 1
ATOM 640 C C . VAL A 1 85 ? -4.683 1.127 -0.892 1.00 95.06 85 VAL A C 1
ATOM 642 O O . VAL A 1 85 ? -5.016 2.213 -0.420 1.00 95.06 85 VAL A O 1
ATOM 645 N N . SER A 1 86 ? -5.508 0.090 -0.989 1.00 95.31 86 SER A N 1
ATOM 646 C CA . SER A 1 86 ? -6.854 0.056 -0.415 1.00 95.31 86 SER A CA 1
ATOM 647 C C . SER A 1 86 ? -6.786 -0.590 0.963 1.00 95.31 86 SER A C 1
ATOM 649 O O . SER A 1 86 ? -6.271 -1.696 1.101 1.00 95.31 86 SER A O 1
ATOM 651 N N . THR A 1 87 ? -7.271 0.094 1.999 1.00 94.81 87 THR A N 1
ATOM 652 C CA . THR A 1 87 ? -7.083 -0.361 3.381 1.00 94.81 87 THR A CA 1
ATOM 653 C C . THR A 1 87 ? -8.251 -0.018 4.300 1.00 94.81 87 THR A C 1
ATOM 655 O O . THR A 1 87 ? -8.938 0.998 4.143 1.00 94.81 87 THR A O 1
ATOM 658 N N . LYS A 1 88 ? -8.471 -0.884 5.290 1.00 93.81 88 LYS A N 1
ATOM 659 C CA . LYS A 1 88 ? -9.530 -0.763 6.288 1.00 93.81 88 LYS A CA 1
ATOM 660 C C . LYS A 1 88 ? -8.992 -1.170 7.654 1.00 93.81 88 LYS A C 1
ATOM 662 O O . LYS A 1 88 ? -8.683 -2.333 7.878 1.00 93.81 88 LYS A O 1
ATOM 667 N N . SER A 1 89 ? -8.903 -0.209 8.569 1.00 93.94 89 SER A N 1
ATOM 668 C CA . SER A 1 89 ? -8.527 -0.478 9.959 1.00 93.94 89 SER A CA 1
ATOM 669 C C . SER A 1 89 ? -9.756 -0.831 10.806 1.00 93.94 89 SER A C 1
ATOM 671 O O . SER A 1 89 ? -10.787 -0.173 10.651 1.00 93.94 89 SER A O 1
ATOM 673 N N . PRO A 1 90 ? -9.667 -1.779 11.761 1.00 91.00 90 PRO A N 1
ATOM 674 C CA . PRO A 1 90 ? -10.720 -2.000 12.752 1.00 91.00 90 PRO A CA 1
ATOM 675 C C . PRO A 1 90 ? -10.884 -0.804 13.706 1.00 91.00 90 PRO A C 1
ATOM 677 O O . PRO A 1 90 ? -11.913 -0.689 14.363 1.00 91.00 90 PRO A O 1
ATOM 680 N N . ASN A 1 91 ? -9.903 0.106 13.755 1.00 92.62 91 ASN A N 1
ATOM 681 C CA . ASN A 1 91 ? -9.952 1.343 14.539 1.00 92.62 91 ASN A CA 1
ATOM 682 C C . ASN A 1 91 ? -10.603 2.511 13.775 1.00 92.62 91 ASN A C 1
ATOM 684 O O . ASN A 1 91 ? -10.560 3.654 14.230 1.00 92.62 91 ASN A O 1
ATOM 688 N N . SER A 1 92 ? -11.171 2.261 12.592 1.00 89.94 92 SER A N 1
ATOM 689 C CA . SER A 1 92 ? -11.860 3.272 11.796 1.00 89.94 92 SER A CA 1
ATOM 690 C C . SER A 1 92 ? -13.125 2.703 11.174 1.00 89.94 92 SER A C 1
ATOM 692 O O . SER A 1 92 ? -13.100 1.640 10.563 1.00 89.94 92 SER A O 1
ATOM 694 N N . ASP A 1 93 ? -14.220 3.460 11.203 1.00 89.31 93 ASP A N 1
ATOM 695 C CA . ASP A 1 93 ? -15.453 3.098 10.490 1.00 89.31 93 ASP A CA 1
ATOM 696 C C . ASP A 1 93 ? -15.357 3.321 8.975 1.00 89.31 93 ASP A C 1
ATOM 698 O O . ASP A 1 93 ? -16.204 2.847 8.220 1.00 89.31 93 ASP A O 1
ATOM 702 N N . ARG A 1 94 ? -14.262 3.915 8.489 1.00 92.00 94 ARG A N 1
ATOM 703 C CA . ARG A 1 94 ? -14.061 4.272 7.078 1.00 92.00 94 ARG A CA 1
ATOM 704 C C . ARG A 1 94 ? -12.986 3.414 6.414 1.00 92.00 94 ARG A C 1
ATOM 706 O O . ARG A 1 94 ? -12.108 2.885 7.092 1.00 92.00 94 ARG A O 1
ATOM 713 N N . GLN A 1 95 ? -13.091 3.257 5.099 1.00 93.94 95 GLN A N 1
ATOM 714 C CA . GLN A 1 95 ? -12.057 2.679 4.240 1.00 93.94 95 GLN A CA 1
ATOM 715 C C . GLN A 1 95 ? -11.382 3.806 3.469 1.00 93.94 95 GLN A C 1
ATOM 717 O O . GLN A 1 95 ? -12.026 4.783 3.078 1.00 93.94 95 GLN A O 1
ATOM 722 N N . PHE A 1 96 ? -10.078 3.668 3.258 1.00 95.31 96 PHE A N 1
ATOM 723 C CA . PHE A 1 96 ? -9.291 4.653 2.536 1.00 95.31 96 PHE A CA 1
ATOM 724 C C . PHE A 1 96 ? -8.516 3.999 1.404 1.00 95.31 96 PHE A C 1
ATOM 726 O O . PHE A 1 96 ? -8.090 2.849 1.502 1.00 95.31 96 PHE A O 1
ATOM 733 N N . VAL A 1 97 ? -8.319 4.775 0.345 1.00 95.69 97 VAL A N 1
ATOM 734 C CA . VAL A 1 97 ? -7.434 4.438 -0.760 1.00 95.69 97 VAL A CA 1
ATOM 735 C C . VAL A 1 97 ? -6.354 5.501 -0.841 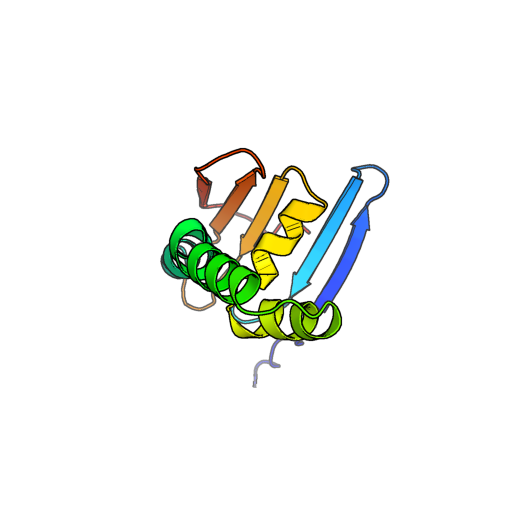1.00 95.69 97 VAL A C 1
ATOM 737 O O . VAL A 1 97 ? -6.658 6.686 -1.003 1.00 95.69 97 VAL A O 1
ATOM 740 N N . TRP A 1 98 ? -5.106 5.066 -0.714 1.00 94.69 98 TRP A N 1
ATOM 741 C CA . TRP A 1 98 ? -3.925 5.858 -1.024 1.00 94.69 98 TRP A CA 1
ATOM 742 C C . TRP A 1 98 ? -3.461 5.542 -2.443 1.00 94.69 98 TRP A C 1
ATOM 744 O O . TRP A 1 98 ? -3.493 4.391 -2.874 1.00 94.69 98 TRP A O 1
ATOM 754 N N . GLU A 1 99 ? -3.034 6.564 -3.171 1.00 93.69 99 GLU A N 1
ATOM 755 C CA . GLU A 1 99 ? -2.568 6.444 -4.546 1.00 93.69 99 GLU A CA 1
ATOM 756 C C . GLU A 1 99 ? -1.342 7.323 -4.761 1.00 93.69 99 GLU A C 1
ATOM 758 O O . GLU A 1 99 ? -1.371 8.518 -4.453 1.00 93.69 99 GLU A O 1
ATOM 763 N N . GLY A 1 100 ? -0.284 6.722 -5.299 1.00 90.12 100 GLY A N 1
ATOM 764 C CA . GLY A 1 100 ? 0.949 7.405 -5.667 1.00 90.12 100 GLY A CA 1
ATOM 765 C C . GLY A 1 100 ? 1.460 6.946 -7.028 1.00 90.12 100 GLY A C 1
ATOM 766 O O . GLY A 1 100 ? 1.160 5.839 -7.481 1.00 90.12 100 GLY A O 1
ATOM 767 N N . GLU A 1 101 ? 2.250 7.808 -7.656 1.00 87.12 101 GLU A N 1
ATOM 768 C CA . GLU A 1 101 ? 2.864 7.596 -8.969 1.00 87.12 101 GLU A CA 1
ATOM 769 C C . GLU A 1 101 ? 4.380 7.790 -8.858 1.00 87.12 101 GLU A C 1
ATOM 771 O O . GLU A 1 101 ? 4.831 8.634 -8.081 1.00 87.12 101 GLU A O 1
ATOM 776 N N . ALA A 1 102 ? 5.160 7.019 -9.622 1.00 76.25 102 ALA A N 1
ATOM 777 C CA . ALA A 1 102 ? 6.623 6.986 -9.511 1.00 76.25 102 ALA A CA 1
ATOM 778 C C . ALA A 1 102 ? 7.283 8.360 -9.7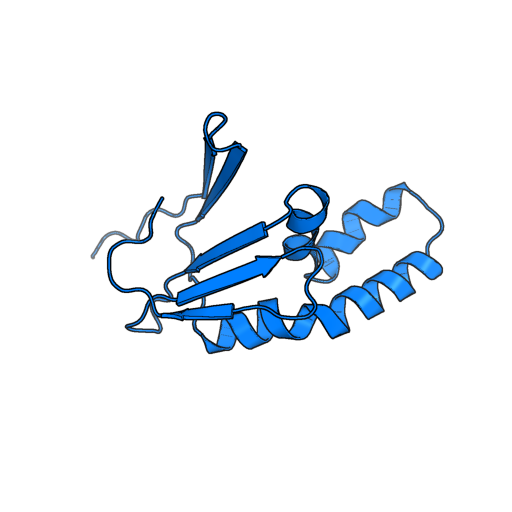46 1.00 76.25 102 ALA A C 1
ATOM 780 O O . ALA A 1 102 ? 8.236 8.717 -9.053 1.00 76.25 102 ALA A O 1
ATOM 781 N N . ASP A 1 103 ? 6.732 9.150 -10.670 1.00 74.75 103 ASP A N 1
ATOM 782 C CA . ASP A 1 103 ? 7.276 10.450 -11.079 1.00 74.75 103 ASP A CA 1
ATOM 783 C C . ASP A 1 103 ? 6.587 11.648 -10.395 1.00 74.75 103 ASP A C 1
ATOM 785 O O . ASP A 1 103 ? 6.827 12.807 -10.745 1.00 74.75 103 ASP A O 1
ATOM 789 N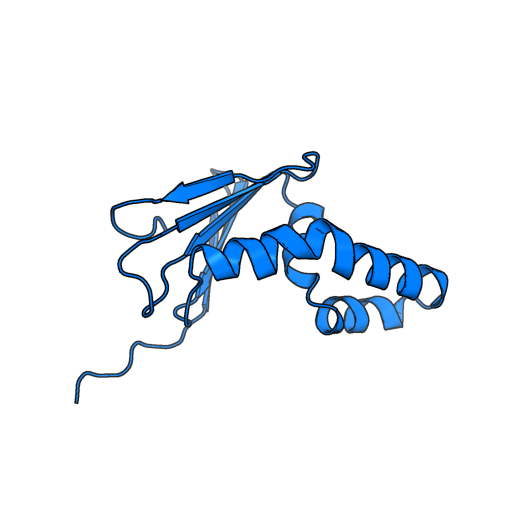 N . SER A 1 104 ? 5.732 11.394 -9.397 1.00 75.38 104 SER A N 1
ATOM 790 C CA . SER A 1 104 ? 5.015 12.431 -8.651 1.00 75.38 104 SER A CA 1
ATOM 791 C C . SER A 1 104 ? 5.608 12.626 -7.256 1.00 75.38 104 SER A C 1
ATOM 793 O O . SER A 1 104 ? 5.828 11.684 -6.501 1.00 75.38 104 SER A O 1
ATOM 795 N N . SER A 1 105 ? 5.785 13.885 -6.853 1.00 73.31 105 SER A N 1
ATOM 796 C CA . SER A 1 105 ? 6.114 14.249 -5.466 1.00 73.31 105 SER A CA 1
ATOM 797 C C . SER A 1 105 ? 4.886 14.305 -4.547 1.00 73.31 105 SER A C 1
ATOM 799 O O . SER A 1 105 ? 5.005 14.632 -3.365 1.00 73.31 105 SER A O 1
ATOM 801 N N . SER A 1 106 ? 3.702 14.009 -5.086 1.00 80.94 106 SER A N 1
ATOM 802 C CA . SER A 1 106 ? 2.417 14.078 -4.397 1.00 80.94 106 SER A CA 1
ATOM 803 C C . SER A 1 106 ? 1.666 12.751 -4.472 1.00 80.94 106 SER A C 1
ATOM 805 O O . SER A 1 106 ? 1.827 11.977 -5.416 1.00 80.94 106 SER A O 1
ATOM 807 N N . TYR A 1 107 ? 0.821 12.509 -3.474 1.00 89.06 107 TYR A N 1
ATOM 808 C CA . TYR A 1 107 ? -0.076 11.362 -3.403 1.00 89.06 107 TYR A CA 1
ATOM 809 C C . TYR A 1 107 ? -1.497 11.832 -3.085 1.00 89.06 107 TYR A C 1
ATOM 811 O O . TYR A 1 107 ? -1.709 12.937 -2.578 1.00 89.06 107 TYR A O 1
ATOM 819 N N . ILE A 1 108 ? -2.475 10.968 -3.341 1.00 93.38 108 ILE A N 1
ATOM 820 C CA . ILE A 1 108 ? -3.888 11.224 -3.056 1.00 93.38 108 ILE A CA 1
ATOM 821 C C . ILE A 1 108 ? -4.364 10.226 -2.004 1.00 93.38 108 ILE A C 1
ATOM 823 O O . ILE A 1 108 ? -4.081 9.036 -2.100 1.00 93.38 108 ILE A O 1
ATOM 827 N N . ILE A 1 109 ? -5.127 10.702 -1.017 1.00 95.19 109 ILE A N 1
ATOM 828 C CA . ILE A 1 109 ? -5.910 9.840 -0.125 1.00 95.19 109 ILE A CA 1
ATOM 829 C C . ILE A 1 109 ? -7.382 10.182 -0.300 1.00 95.19 109 ILE A C 1
ATOM 831 O O . ILE A 1 109 ? -7.788 11.328 -0.091 1.00 95.19 109 ILE A O 1
ATOM 835 N N . ARG A 1 110 ? -8.185 9.173 -0.628 1.00 95.31 110 ARG A N 1
ATOM 836 C CA . ARG A 1 110 ? -9.643 9.279 -0.733 1.00 95.31 110 ARG A CA 1
ATOM 837 C C . ARG A 1 110 ? -10.324 8.280 0.190 1.00 95.31 110 ARG A C 1
ATOM 839 O O . ARG A 1 110 ? -9.792 7.207 0.453 1.00 95.31 110 ARG A O 1
ATOM 846 N N . GLU A 1 111 ? -11.491 8.655 0.691 1.00 94.81 111 GLU A N 1
ATOM 847 C CA . GLU A 1 111 ? -12.392 7.723 1.364 1.00 94.81 111 GLU A CA 1
ATOM 848 C C . GLU A 1 111 ? -13.140 6.918 0.301 1.00 94.81 111 GLU A C 1
ATOM 850 O O . GLU A 1 111 ? -13.576 7.476 -0.707 1.00 94.81 111 GLU A O 1
ATOM 855 N N . GLU A 1 112 ? -13.273 5.616 0.515 1.00 89.19 112 GLU A N 1
ATOM 856 C CA . GLU A 1 112 ? -14.029 4.731 -0.363 1.00 89.19 112 GLU A CA 1
ATOM 857 C C . GLU A 1 112 ? -15.110 4.020 0.451 1.00 89.19 112 GLU A C 1
ATOM 859 O O . GLU A 1 112 ? -14.897 3.640 1.601 1.00 89.19 112 GLU A O 1
ATOM 864 N N . SER A 1 113 ? -16.292 3.880 -0.146 1.00 80.31 113 SER A N 1
ATOM 865 C CA . SER A 1 113 ? -17.419 3.159 0.446 1.00 80.31 113 SER A CA 1
ATOM 866 C C . SER A 1 113 ? -17.710 1.916 -0.388 1.00 80.31 113 SER A C 1
ATOM 868 O O . SER A 1 113 ? -17.706 1.987 -1.617 1.00 80.31 113 SER A O 1
ATOM 870 N N . GLY A 1 114 ? -17.944 0.786 0.276 1.00 71.31 114 GLY A N 1
ATOM 871 C CA . GLY A 1 114 ? -18.148 -0.514 -0.367 1.00 71.31 114 GLY A CA 1
ATOM 872 C C . GLY A 1 114 ? -17.152 -1.566 0.116 1.00 71.31 114 GLY A C 1
ATOM 873 O O . GLY A 1 114 ? -16.407 -1.333 1.065 1.00 71.31 114 GLY A O 1
ATOM 874 N N . GLU A 1 115 ? -17.171 -2.738 -0.517 1.00 66.44 115 GLU A N 1
ATOM 875 C CA . GLU A 1 115 ? -16.158 -3.771 -0.284 1.00 66.44 115 GLU A CA 1
ATOM 876 C C . GLU A 1 115 ? -14.802 -3.325 -0.847 1.00 66.44 115 GLU A C 1
ATOM 878 O O . GLU A 1 115 ? -14.737 -2.629 -1.866 1.00 66.44 115 GLU A O 1
ATOM 883 N N . ILE A 1 116 ? -13.711 -3.737 -0.193 1.00 66.56 116 ILE A N 1
ATOM 884 C CA . ILE A 1 116 ? -12.361 -3.582 -0.745 1.00 66.56 116 ILE A CA 1
ATOM 885 C C . ILE A 1 116 ? -12.353 -4.282 -2.103 1.00 66.56 116 ILE A C 1
ATOM 887 O O . ILE A 1 116 ? -12.627 -5.476 -2.185 1.00 66.56 116 ILE A O 1
ATOM 891 N N . ARG A 1 117 ? -12.072 -3.536 -3.175 1.00 58.38 117 ARG A N 1
ATOM 892 C CA . ARG A 1 117 ? -11.946 -4.111 -4.518 1.00 58.38 117 ARG A CA 1
ATOM 893 C C . ARG A 1 117 ? -10.685 -4.982 -4.560 1.00 58.38 117 ARG A C 1
ATOM 895 O O . ARG A 1 117 ? -9.592 -4.450 -4.377 1.00 58.38 117 ARG A O 1
ATOM 902 N N . ILE A 1 118 ? -10.854 -6.290 -4.782 1.00 52.50 118 ILE A N 1
ATOM 903 C CA . ILE A 1 118 ? -9.783 -7.305 -4.881 1.00 52.50 118 ILE A CA 1
ATOM 904 C C . ILE A 1 118 ? -9.734 -7.929 -6.281 1.00 52.50 118 ILE A C 1
ATOM 906 O O . ILE A 1 118 ? -10.803 -8.295 -6.813 1.00 52.50 118 ILE A O 1
#

Organism: Ceratopteris richardii (NCBI:txid49495)

Sequence (118 aa):
MKDAPELEIRIKPDPDNSTITIVDTGIGMTKQDLIESLGTIAQSGTAKFINALKDNKDALSYNNLIGQFGVGFYSAFLVAEKVIVSTKSPNSDRQFVWEGEADSSSYIIREESGEIRI

Foldseek 3Di:
DPDDPDWDWDWDQDVVVRDIDIDTPDQWDDPVRCCVLVVPCLPPLVVVLVVVVVVDPDPVCNVVSCVVSSVVVVVVQVPDQKDKDWTDGPVDPWIWIKIDGSPDNDIDIDTDDDDRDD

Radius of gyration: 16.34 Å; chains: 1; bounding box: 48×31×40 Å

InterPro domains:
  IPR001404 Heat shock protein Hsp90 family [PTHR11528] (2-114)
  IPR020575 Heat shock protein Hsp90, N-terminal [PR00775] (19-36)
  IPR020575 Heat shock protein Hsp90, N-terminal [PR00775] (37-54)
  IPR020575 Heat shock protein Hsp90, N-terminal [PR00775] (66-88)
  IPR036890 Histidine kinase/HSP90-like ATPase superfamily [G3DSA:3.30.565.10] (1-117)
  IPR036890 Histidine kinase/HSP90-like ATPase superfamily [SSF55874] (3-110)